Protein AF-S4P3Q9-F1 (afdb_monomer_lite)

Sequence (99 aa):
MTQRERLSEQLDKGTLECLVCCERVKQIDPVWYCNNCHHVLHLRCIRKWAMSSMVESKWRCPACQNTNQDIPAEYRCMCGAVRNPEYQRGSNGAHTCGR

Foldseek 3Di:
DDPVVVQLVCALVQNQAAPQPRDGHHLQAQWDADPVPRRIHGLVRQLVQCVVQDDPQWHADPPPGDIDRDRRDFRAASVNPGTSADDDRPPDGRSHNND

Organism: NCBI:txid116150

Structure (mmCIF, N/CA/C/O backbone):
data_AF-S4P3Q9-F1
#
_entry.id   AF-S4P3Q9-F1
#
loop_
_atom_site.group_PDB
_atom_site.id
_atom_site.type_symbol
_atom_site.label_atom_id
_atom_site.label_alt_id
_atom_site.label_comp_id
_atom_site.label_asym_id
_atom_site.label_entity_id
_atom_site.label_seq_id
_atom_site.pdbx_PDB_ins_code
_atom_site.Cartn_x
_atom_site.Cartn_y
_atom_site.Cartn_z
_atom_site.occupancy
_atom_site.B_iso_or_equiv
_atom_site.auth_seq_id
_atom_site.auth_comp_id
_atom_site.auth_asym_id
_atom_site.auth_atom_id
_atom_site.pdbx_PDB_model_num
ATOM 1 N N . MET A 1 1 ? 6.127 -10.407 20.809 1.00 60.47 1 MET A N 1
ATOM 2 C CA . MET A 1 1 ? 5.378 -9.692 19.759 1.00 60.47 1 MET A CA 1
ATOM 3 C C . MET A 1 1 ? 5.986 -10.043 18.412 1.00 60.47 1 MET A C 1
ATOM 5 O O . MET A 1 1 ? 7.171 -9.809 18.202 1.00 60.47 1 MET A O 1
ATOM 9 N N . THR A 1 2 ? 5.211 -10.677 17.544 1.00 84.19 2 THR A N 1
ATOM 10 C CA . THR A 1 2 ? 5.604 -11.063 16.186 1.00 84.19 2 THR A CA 1
ATOM 11 C C . THR A 1 2 ? 5.535 -9.864 15.235 1.00 84.19 2 THR A C 1
ATOM 13 O O . THR A 1 2 ? 4.862 -8.869 15.506 1.00 84.19 2 THR A O 1
ATOM 16 N N . GLN A 1 3 ? 6.204 -9.954 14.082 1.00 78.06 3 GLN A N 1
ATOM 17 C CA . GLN A 1 3 ? 6.136 -8.918 13.043 1.00 78.06 3 GLN A CA 1
ATOM 18 C C . GLN A 1 3 ? 4.693 -8.642 12.585 1.00 78.06 3 GLN A C 1
ATOM 20 O O . GLN A 1 3 ? 4.342 -7.492 12.323 1.00 78.06 3 GLN A O 1
ATOM 25 N N . ARG A 1 4 ? 3.860 -9.689 12.526 1.00 80.19 4 ARG A N 1
ATOM 26 C CA . ARG A 1 4 ? 2.445 -9.599 12.153 1.00 80.19 4 ARG A CA 1
ATOM 27 C C . ARG A 1 4 ? 1.644 -8.787 13.169 1.00 80.19 4 ARG A C 1
ATOM 29 O O . ARG A 1 4 ? 0.944 -7.866 12.775 1.00 80.19 4 ARG A O 1
ATOM 36 N N . GLU A 1 5 ? 1.798 -9.085 14.458 1.00 85.81 5 GLU A N 1
ATOM 37 C CA . GLU A 1 5 ? 1.102 -8.367 15.539 1.00 85.81 5 GLU A CA 1
ATOM 38 C C . GLU A 1 5 ? 1.455 -6.879 15.551 1.00 85.81 5 GLU A C 1
ATOM 40 O 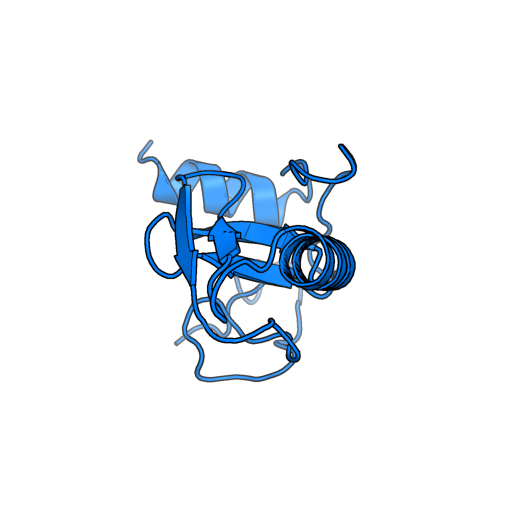O . GLU A 1 5 ? 0.569 -6.038 15.677 1.00 85.81 5 GLU A O 1
ATOM 45 N N . ARG A 1 6 ? 2.737 -6.544 15.345 1.00 90.19 6 ARG A N 1
ATOM 46 C CA . ARG A 1 6 ? 3.181 -5.147 15.271 1.00 90.19 6 ARG A CA 1
ATOM 47 C C . ARG A 1 6 ? 2.525 -4.402 14.109 1.00 90.19 6 ARG A C 1
ATOM 49 O O . ARG A 1 6 ? 2.060 -3.283 14.295 1.00 90.19 6 ARG A O 1
ATOM 56 N N . LEU A 1 7 ? 2.485 -5.014 12.923 1.00 88.62 7 LEU A N 1
ATOM 57 C CA . LEU A 1 7 ? 1.862 -4.399 11.751 1.00 88.62 7 LEU A CA 1
ATOM 58 C C . LEU A 1 7 ? 0.358 -4.187 11.968 1.00 88.62 7 LEU A C 1
ATOM 60 O O . LEU A 1 7 ? -0.142 -3.101 11.689 1.00 88.62 7 LEU A O 1
ATOM 64 N N . SER A 1 8 ? -0.342 -5.193 12.498 1.00 89.62 8 SER A N 1
ATOM 65 C CA . SER A 1 8 ? -1.766 -5.086 12.828 1.00 89.62 8 SER A CA 1
ATOM 66 C C . SER A 1 8 ? -2.029 -3.947 13.810 1.00 89.62 8 SER A C 1
ATOM 68 O O . SER A 1 8 ? -2.889 -3.111 13.550 1.00 89.62 8 SER A O 1
ATOM 70 N N . GLU A 1 9 ? -1.232 -3.838 14.876 1.00 93.31 9 GLU A N 1
ATOM 71 C CA . GLU A 1 9 ? -1.387 -2.761 15.854 1.00 93.31 9 GLU A CA 1
ATOM 72 C C . GLU A 1 9 ? -1.163 -1.372 15.231 1.00 93.31 9 GLU A C 1
ATOM 74 O O . GLU A 1 9 ? -1.919 -0.435 15.497 1.00 93.31 9 GLU A O 1
ATOM 79 N N . GLN A 1 10 ? -0.147 -1.226 14.375 1.00 95.25 10 GLN A N 1
ATOM 80 C CA . GLN A 1 10 ? 0.126 0.036 13.683 1.00 95.25 10 GLN A CA 1
ATOM 81 C C . GLN A 1 10 ? -1.009 0.434 12.737 1.00 95.25 10 GLN A C 1
ATOM 83 O O . GLN A 1 10 ? -1.354 1.612 12.656 1.00 95.25 10 GLN A O 1
ATOM 88 N N . LEU A 1 11 ? -1.605 -0.529 12.033 1.00 94.62 11 LEU A N 1
ATOM 89 C CA . LEU A 1 11 ? -2.749 -0.281 11.159 1.00 94.62 11 LEU A CA 1
ATOM 90 C C . LEU A 1 11 ? -3.991 0.095 11.973 1.00 94.62 11 LEU A C 1
ATOM 92 O O . LEU A 1 11 ? -4.604 1.119 11.686 1.00 94.62 11 LEU A O 1
ATOM 96 N N . ASP A 1 12 ? -4.305 -0.636 13.044 1.00 93.56 12 ASP A N 1
ATOM 97 C CA . ASP A 1 12 ? -5.453 -0.340 13.914 1.00 93.56 12 ASP A CA 1
ATOM 98 C C . ASP A 1 12 ? -5.331 1.016 14.612 1.00 93.56 12 ASP A C 1
ATOM 100 O O . ASP A 1 12 ? -6.328 1.726 14.783 1.00 93.56 12 ASP A O 1
ATOM 104 N N . LYS A 1 13 ? -4.110 1.430 14.967 1.00 94.75 13 LYS A N 1
ATOM 105 C CA . LYS A 1 13 ? -3.832 2.768 15.512 1.00 94.75 13 LYS A CA 1
ATOM 106 C C . LYS A 1 13 ? -3.718 3.845 14.426 1.00 94.75 13 LYS A C 1
ATOM 108 O O . LYS A 1 13 ? -3.751 5.029 14.755 1.00 94.75 13 LYS A O 1
ATOM 113 N N . GLY A 1 14 ? -3.622 3.476 13.147 1.00 95.19 14 GLY A N 1
ATOM 114 C CA . GLY A 1 14 ? -3.394 4.408 12.037 1.00 95.19 14 GLY A CA 1
ATOM 115 C C . GLY A 1 14 ? -2.033 5.110 12.119 1.00 95.19 14 GLY A C 1
ATOM 116 O O . GLY A 1 14 ? -1.920 6.297 11.812 1.00 95.19 14 GLY A O 1
ATOM 117 N N . THR A 1 15 ? -1.017 4.409 12.624 1.00 96.81 15 THR A N 1
ATOM 118 C CA . THR A 1 15 ? 0.348 4.916 12.837 1.00 96.81 15 THR A CA 1
ATOM 119 C C . THR A 1 15 ? 1.367 4.328 11.869 1.00 96.81 15 THR A C 1
ATOM 121 O O . THR A 1 15 ? 2.517 4.763 11.884 1.00 96.81 15 THR A O 1
ATOM 124 N N . LEU A 1 16 ? 0.974 3.370 11.020 1.00 96.56 16 LEU A N 1
ATOM 125 C CA . LEU A 1 16 ? 1.828 2.913 9.927 1.00 96.56 16 LEU A CA 1
ATOM 126 C C . LEU A 1 16 ? 2.088 4.074 8.961 1.00 96.56 16 LEU A C 1
ATOM 128 O O . LEU A 1 16 ? 1.154 4.753 8.542 1.00 96.56 16 LEU A O 1
ATOM 132 N N . GLU A 1 17 ? 3.343 4.279 8.581 1.00 97.62 17 GLU A N 1
ATOM 133 C CA . GLU A 1 17 ? 3.735 5.309 7.623 1.00 97.62 17 GLU A CA 1
ATOM 134 C C . GLU A 1 17 ? 3.886 4.717 6.217 1.00 97.62 17 GLU A C 1
ATOM 136 O O . GLU A 1 17 ? 4.499 3.665 6.026 1.00 97.62 17 GLU A O 1
ATOM 141 N N . CYS A 1 18 ? 3.323 5.386 5.212 1.00 98.19 18 CYS A N 1
ATOM 142 C CA . CYS A 1 18 ? 3.484 4.983 3.824 1.00 98.19 18 CYS A CA 1
ATOM 143 C C . CYS A 1 18 ? 4.877 5.372 3.313 1.00 98.19 18 CYS A C 1
ATOM 145 O O . CYS A 1 18 ? 5.162 6.554 3.155 1.00 98.19 18 CYS A O 1
ATOM 147 N N . LEU A 1 19 ? 5.692 4.390 2.916 1.00 97.25 19 LEU A N 1
ATOM 148 C CA . LEU A 1 19 ? 7.069 4.604 2.429 1.00 97.25 19 LEU A CA 1
ATOM 149 C C . LEU A 1 19 ? 7.206 5.480 1.169 1.00 97.25 19 LEU A C 1
ATOM 151 O O . LEU A 1 19 ? 8.317 5.822 0.783 1.00 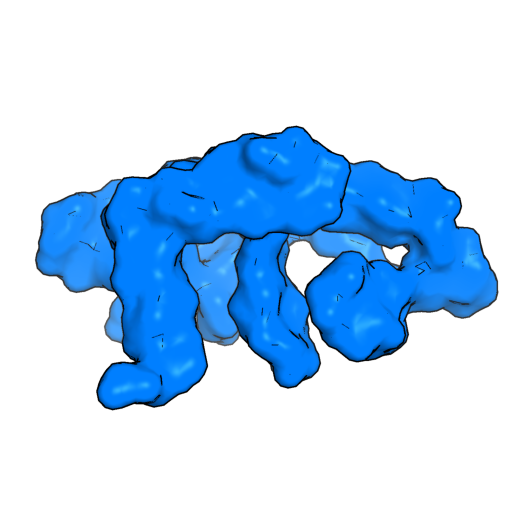97.25 19 LEU A O 1
ATOM 155 N N . VAL A 1 20 ? 6.104 5.792 0.481 1.00 97.75 20 VAL A N 1
ATOM 156 C CA . VAL A 1 20 ? 6.131 6.593 -0.755 1.00 97.75 20 VAL A CA 1
ATOM 157 C C . VAL A 1 20 ? 5.871 8.071 -0.481 1.00 97.75 20 VAL A C 1
ATOM 159 O O . VAL A 1 20 ? 6.471 8.918 -1.131 1.00 97.75 20 VAL A O 1
ATOM 162 N N . CYS A 1 21 ? 4.958 8.396 0.436 1.00 98.19 21 CYS A N 1
ATOM 163 C CA . CYS A 1 21 ? 4.601 9.786 0.736 1.00 98.19 21 CYS A CA 1
ATOM 164 C C . CYS A 1 21 ? 4.945 10.220 2.162 1.00 98.19 21 CYS A C 1
ATOM 166 O O . CYS A 1 21 ? 4.695 11.370 2.492 1.00 98.19 21 CYS A O 1
ATOM 168 N N . CYS A 1 22 ? 5.469 9.316 2.991 1.00 97.31 22 CYS A N 1
ATOM 169 C CA . CYS A 1 22 ? 5.798 9.532 4.402 1.00 97.31 22 CYS A CA 1
ATOM 170 C C . CYS A 1 22 ? 4.610 10.010 5.261 1.00 97.31 22 CYS A C 1
ATOM 172 O O . CYS A 1 22 ? 4.790 10.607 6.314 1.00 97.31 22 CYS A O 1
ATOM 174 N N . GLU A 1 23 ? 3.378 9.726 4.822 1.00 98.38 23 GLU A N 1
ATOM 175 C CA . GLU A 1 23 ? 2.153 10.058 5.556 1.00 98.38 23 GLU A CA 1
ATOM 176 C C . GLU A 1 23 ? 1.571 8.818 6.230 1.00 98.38 23 GLU A C 1
ATOM 178 O O . GLU A 1 23 ? 1.726 7.691 5.745 1.00 98.38 23 GLU A O 1
ATOM 183 N N . ARG A 1 24 ? 0.825 9.030 7.318 1.00 98.12 24 ARG A N 1
ATOM 184 C CA . ARG A 1 24 ? 0.144 7.946 8.035 1.00 98.12 24 ARG A CA 1
ATOM 185 C C . ARG A 1 24 ? -0.940 7.295 7.176 1.00 98.12 24 ARG A C 1
ATOM 187 O O . ARG A 1 24 ? -1.771 7.977 6.575 1.00 98.12 24 ARG A O 1
ATOM 194 N N . VAL A 1 25 ? -0.955 5.968 7.178 1.00 97.81 25 VAL A N 1
ATOM 195 C CA . VAL A 1 25 ? -2.012 5.134 6.607 1.00 97.81 25 VAL A CA 1
ATOM 196 C C . VAL A 1 25 ? -3.124 4.993 7.640 1.00 97.81 25 VAL A C 1
ATOM 198 O O . VAL A 1 25 ? -2.934 4.389 8.695 1.00 97.81 25 VAL A O 1
ATOM 201 N N . LYS A 1 26 ? -4.285 5.582 7.353 1.00 96.81 26 LYS A N 1
ATOM 202 C CA . LYS A 1 26 ? -5.474 5.498 8.204 1.00 96.81 26 LYS A CA 1
ATOM 203 C C . LYS A 1 26 ? -6.258 4.232 7.887 1.00 96.81 26 LYS A C 1
ATOM 205 O O . LYS A 1 26 ? -6.242 3.734 6.769 1.00 96.81 26 LYS A O 1
ATOM 210 N N . GLN A 1 27 ? -7.057 3.796 8.849 1.00 95.44 27 GLN A N 1
ATOM 211 C CA . GLN A 1 27 ? -7.861 2.574 8.785 1.00 95.44 27 GLN A CA 1
ATOM 212 C C . GLN A 1 27 ? -8.881 2.570 7.635 1.00 95.44 27 GLN A C 1
ATOM 214 O O . GLN A 1 27 ? -9.246 1.517 7.120 1.00 95.44 27 GLN A O 1
ATOM 219 N N . ILE A 1 28 ? -9.342 3.760 7.240 1.00 94.00 28 ILE A N 1
ATOM 220 C CA . ILE A 1 28 ? -10.304 3.961 6.149 1.00 94.00 28 ILE A CA 1
ATOM 221 C C . ILE A 1 28 ? -9.635 4.222 4.797 1.00 94.00 28 ILE A C 1
ATOM 223 O O . ILE A 1 28 ? -10.323 4.287 3.779 1.00 94.00 28 ILE A O 1
ATOM 227 N N . ASP A 1 29 ? -8.317 4.430 4.773 1.00 97.06 29 ASP A N 1
ATOM 228 C CA . ASP A 1 29 ? -7.636 4.761 3.532 1.00 97.06 29 ASP A CA 1
ATOM 229 C C . ASP A 1 29 ? -7.672 3.550 2.587 1.00 97.06 29 ASP A C 1
ATOM 231 O O . ASP A 1 29 ? -7.462 2.411 3.017 1.00 97.06 29 ASP A O 1
ATOM 235 N N . PRO A 1 30 ? -7.874 3.765 1.277 1.00 97.38 30 PRO A N 1
ATOM 236 C CA . PRO A 1 30 ? -7.645 2.723 0.294 1.00 97.38 30 PRO A CA 1
ATOM 237 C C . PRO A 1 30 ? -6.164 2.355 0.268 1.00 97.38 30 PRO A C 1
ATOM 239 O O . PRO A 1 30 ? -5.302 3.206 0.013 1.00 97.38 30 PRO A O 1
ATOM 242 N N . VAL A 1 31 ? -5.867 1.078 0.485 1.00 97.69 31 VAL A N 1
ATOM 243 C CA . VAL A 1 31 ? -4.495 0.574 0.555 1.00 97.69 31 VAL A CA 1
ATOM 244 C C . VAL A 1 31 ? -4.237 -0.549 -0.436 1.00 97.69 31 VAL A C 1
ATOM 246 O O . VAL A 1 31 ? -5.143 -1.153 -1.006 1.00 97.69 31 VAL A O 1
ATOM 249 N N . TRP A 1 32 ? -2.959 -0.826 -0.621 1.00 97.38 32 TRP A N 1
ATOM 250 C CA . TRP A 1 32 ? -2.442 -2.038 -1.223 1.00 97.38 32 TRP A CA 1
ATOM 251 C C . TRP A 1 32 ? -1.459 -2.676 -0.248 1.00 97.38 32 TRP A C 1
ATOM 253 O O . TRP A 1 32 ? -0.725 -1.968 0.446 1.00 97.38 32 TRP A O 1
ATOM 263 N N . TYR A 1 33 ? -1.417 -4.002 -0.222 1.00 94.75 33 TYR A N 1
ATOM 264 C CA . TYR A 1 33 ? -0.429 -4.762 0.529 1.00 94.75 33 TYR A CA 1
ATOM 265 C C . TYR A 1 33 ? 0.404 -5.606 -0.430 1.00 94.75 33 TYR A C 1
ATOM 267 O O . TYR A 1 33 ? -0.094 -6.125 -1.429 1.00 94.75 33 TYR A O 1
ATOM 275 N N . CYS A 1 34 ? 1.687 -5.762 -0.124 1.00 94.69 34 CYS A N 1
ATOM 276 C CA . CYS A 1 34 ? 2.540 -6.646 -0.904 1.00 94.69 34 CYS A CA 1
ATOM 277 C C . CYS A 1 34 ? 2.253 -8.114 -0.565 1.00 94.69 34 CYS A C 1
ATOM 279 O O . CYS A 1 34 ? 2.342 -8.495 0.597 1.00 94.69 34 CYS A O 1
ATOM 281 N N . ASN A 1 35 ? 2.017 -8.963 -1.567 1.00 92.38 35 ASN A N 1
ATOM 282 C CA . ASN A 1 35 ? 1.834 -10.407 -1.350 1.00 92.38 35 ASN A CA 1
ATOM 283 C C . ASN A 1 35 ? 3.096 -11.117 -0.827 1.00 92.38 35 ASN A C 1
ATOM 285 O O . ASN A 1 35 ? 2.987 -12.198 -0.265 1.00 92.38 35 ASN A O 1
ATOM 289 N N . ASN A 1 36 ? 4.281 -10.523 -1.008 1.00 93.94 36 ASN A N 1
ATOM 290 C CA . ASN A 1 36 ? 5.549 -11.112 -0.572 1.00 93.94 36 ASN A CA 1
ATOM 291 C C . ASN A 1 36 ? 5.943 -10.702 0.857 1.00 93.94 36 ASN A C 1
ATOM 293 O O . ASN A 1 36 ? 6.364 -11.536 1.646 1.00 93.94 36 ASN A O 1
ATOM 297 N N . CYS A 1 37 ? 5.835 -9.411 1.201 1.00 92.94 37 CYS A N 1
ATOM 298 C CA . CYS A 1 37 ? 6.282 -8.901 2.509 1.00 92.94 37 CYS A CA 1
ATOM 299 C C . CYS A 1 37 ? 5.164 -8.349 3.401 1.00 92.94 37 CYS A C 1
ATOM 301 O O . CYS A 1 37 ? 5.448 -7.869 4.497 1.00 92.94 37 CYS A O 1
ATOM 303 N N . HIS A 1 38 ? 3.916 -8.360 2.929 1.00 91.44 38 HIS A N 1
ATOM 304 C CA . HIS A 1 38 ? 2.723 -7.846 3.614 1.00 91.44 38 HIS A CA 1
ATOM 305 C C . HIS A 1 38 ? 2.761 -6.364 4.014 1.00 91.44 38 HIS A C 1
ATOM 307 O O . HIS A 1 38 ? 1.842 -5.889 4.675 1.00 91.44 38 HIS A O 1
ATOM 313 N N . HIS A 1 39 ? 3.778 -5.606 3.594 1.00 93.88 39 HIS A N 1
ATOM 314 C CA . HIS A 1 39 ? 3.846 -4.175 3.866 1.00 93.88 39 HIS A CA 1
ATOM 315 C C . HIS A 1 39 ? 2.689 -3.444 3.177 1.00 93.88 39 HIS A C 1
ATOM 317 O O . HIS A 1 39 ? 2.389 -3.727 2.013 1.00 93.88 39 HIS A O 1
ATOM 323 N N . VAL A 1 40 ? 2.063 -2.512 3.895 1.00 96.19 40 VAL A N 1
ATOM 324 C CA . VAL A 1 40 ? 0.866 -1.790 3.453 1.00 96.19 40 VAL A CA 1
ATOM 325 C C . VAL A 1 40 ? 1.242 -0.371 3.041 1.00 96.19 40 VAL A C 1
ATOM 327 O O . VAL A 1 40 ? 1.963 0.323 3.751 1.00 96.19 40 VAL A O 1
ATOM 330 N N . LEU A 1 41 ? 0.758 0.061 1.880 1.00 97.56 41 LEU A N 1
ATOM 331 C CA . LEU A 1 41 ? 0.937 1.414 1.357 1.00 97.56 41 LEU A CA 1
ATOM 332 C C . LEU A 1 41 ? -0.405 1.960 0.870 1.00 97.56 41 LEU A C 1
ATOM 334 O O . LEU A 1 41 ? -1.288 1.196 0.482 1.00 97.56 41 LEU A O 1
ATOM 338 N N . HIS A 1 42 ? -0.553 3.286 0.811 1.00 98.56 42 HIS A N 1
ATOM 339 C CA . HIS A 1 42 ? -1.713 3.891 0.156 1.00 98.56 42 HIS A CA 1
ATOM 340 C C . HIS A 1 42 ? -1.82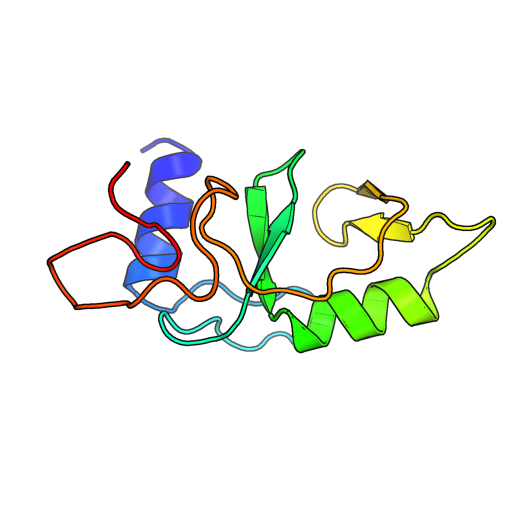8 3.419 -1.296 1.00 98.56 42 HIS A C 1
ATOM 342 O O . HIS A 1 42 ? -0.857 3.476 -2.059 1.00 98.56 42 HIS A O 1
ATOM 348 N N . LEU A 1 43 ? -3.040 3.054 -1.715 1.00 98.38 43 LEU A N 1
ATOM 349 C CA . LEU A 1 43 ? -3.307 2.569 -3.069 1.00 98.38 43 LEU A CA 1
ATOM 350 C C . LEU A 1 43 ? -2.908 3.610 -4.127 1.00 98.38 43 LEU A C 1
ATOM 352 O O . LEU A 1 43 ? -2.267 3.288 -5.125 1.00 98.38 43 LEU A O 1
ATOM 356 N N . ARG A 1 44 ? -3.221 4.890 -3.881 1.00 98.19 44 ARG A N 1
ATOM 357 C CA . ARG A 1 44 ? -2.839 5.997 -4.777 1.00 98.19 44 ARG A CA 1
ATOM 358 C C . 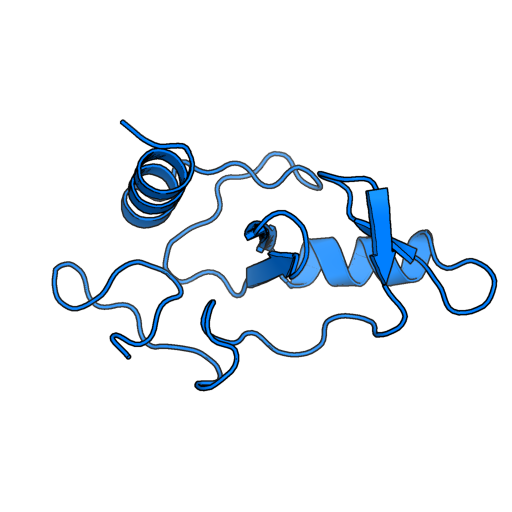ARG A 1 44 ? -1.322 6.120 -4.945 1.00 98.19 44 ARG A C 1
ATOM 360 O O . ARG A 1 44 ? -0.854 6.468 -6.026 1.00 98.19 44 ARG A O 1
ATOM 367 N N . CYS A 1 45 ? -0.569 5.855 -3.879 1.00 98.44 45 CYS A N 1
ATOM 368 C CA . CYS A 1 45 ? 0.875 6.025 -3.852 1.00 98.44 45 CYS A CA 1
ATOM 369 C C . CYS A 1 45 ? 1.550 4.875 -4.592 1.00 98.44 45 CYS A C 1
ATOM 371 O O . CYS A 1 45 ? 2.360 5.119 -5.484 1.00 98.44 45 CYS A O 1
ATOM 373 N N . ILE A 1 46 ? 1.151 3.633 -4.300 1.00 98.00 46 ILE A N 1
ATOM 374 C CA . ILE A 1 46 ? 1.718 2.476 -4.992 1.00 98.00 46 ILE A CA 1
ATOM 375 C C . ILE A 1 46 ? 1.360 2.465 -6.479 1.00 98.00 46 ILE A C 1
ATOM 377 O O . ILE A 1 46 ? 2.186 2.081 -7.295 1.00 98.00 46 ILE A O 1
ATOM 381 N N . ARG A 1 47 ? 0.162 2.935 -6.857 1.00 97.88 47 ARG A N 1
ATOM 382 C CA . ARG A 1 47 ? -0.247 3.021 -8.263 1.00 97.88 47 ARG A CA 1
ATOM 383 C C . ARG A 1 47 ? 0.645 3.987 -9.043 1.00 97.88 47 ARG A C 1
ATOM 385 O O . ARG A 1 47 ? 1.125 3.630 -10.113 1.00 97.88 47 ARG A O 1
ATOM 392 N N . LYS A 1 48 ? 0.901 5.182 -8.493 1.00 97.81 48 LYS A N 1
ATOM 393 C CA . LYS A 1 48 ? 1.835 6.154 -9.089 1.00 97.81 48 LYS A CA 1
ATOM 394 C C . LYS A 1 48 ? 3.253 5.588 -9.169 1.00 97.81 48 LYS A C 1
ATOM 396 O O . LYS A 1 48 ? 3.867 5.672 -10.224 1.00 97.81 48 LYS A O 1
ATOM 401 N N . TRP A 1 49 ? 3.727 4.970 -8.086 1.00 97.94 49 TRP A N 1
ATOM 402 C CA . TRP A 1 49 ? 5.045 4.336 -8.028 1.00 97.94 49 TRP A CA 1
ATOM 403 C C . TRP A 1 49 ? 5.213 3.241 -9.086 1.00 97.94 49 TRP A C 1
ATOM 405 O O . TRP A 1 49 ? 6.208 3.218 -9.806 1.00 97.94 49 TRP A O 1
ATOM 415 N N . ALA A 1 50 ? 4.238 2.338 -9.199 1.00 97.69 50 ALA A N 1
ATOM 416 C CA . ALA A 1 50 ? 4.251 1.256 -10.174 1.00 97.69 50 ALA A CA 1
ATOM 417 C C . ALA A 1 50 ? 4.312 1.804 -11.605 1.00 97.69 50 ALA A C 1
ATOM 419 O O . ALA A 1 50 ? 5.146 1.360 -12.382 1.00 97.69 50 ALA A O 1
ATOM 420 N N . MET A 1 51 ? 3.498 2.817 -11.926 1.00 96.69 51 MET A N 1
ATOM 421 C CA . MET A 1 51 ? 3.509 3.474 -13.239 1.00 96.69 51 MET A CA 1
ATOM 422 C C . MET A 1 51 ? 4.852 4.144 -13.559 1.00 96.69 51 MET A C 1
ATOM 424 O O . MET A 1 51 ? 5.310 4.062 -14.693 1.00 96.69 51 MET A O 1
ATOM 428 N N . SER A 1 52 ? 5.493 4.796 -12.583 1.00 96.75 52 SER A N 1
ATOM 429 C CA . SER A 1 52 ? 6.752 5.521 -12.808 1.00 96.75 52 SER A CA 1
ATOM 430 C C . SER A 1 52 ? 8.000 4.637 -12.798 1.00 96.75 52 SER A C 1
ATOM 432 O O . SER A 1 52 ? 9.033 5.045 -13.314 1.00 96.75 52 SER A O 1
ATOM 434 N N . SER A 1 53 ? 7.938 3.459 -12.171 1.00 96.31 53 SER A N 1
ATOM 435 C CA . SER A 1 53 ? 9.081 2.542 -12.014 1.00 96.31 53 SER A CA 1
ATOM 436 C C . SER A 1 53 ? 8.998 1.296 -12.898 1.00 96.31 53 SER A C 1
ATOM 438 O O . SER A 1 53 ? 9.820 0.389 -12.755 1.00 96.31 53 SER A O 1
ATOM 440 N N . MET A 1 54 ? 8.005 1.232 -13.789 1.00 96.38 54 MET A N 1
ATOM 441 C CA . MET A 1 54 ? 7.788 0.082 -14.656 1.00 96.38 54 MET A CA 1
ATOM 442 C C . MET A 1 54 ? 8.891 -0.034 -15.714 1.00 96.38 54 MET A C 1
ATOM 444 O O . MET A 1 54 ? 9.122 0.884 -16.495 1.00 96.38 54 MET A O 1
ATOM 448 N N . VAL A 1 55 ? 9.534 -1.197 -15.758 1.00 95.88 55 VAL A N 1
ATOM 449 C CA . VAL A 1 55 ? 10.538 -1.588 -16.751 1.00 95.88 55 VAL A CA 1
ATOM 450 C C . VAL A 1 55 ? 10.185 -2.997 -17.214 1.00 95.88 55 VAL A C 1
ATOM 452 O O . VAL A 1 55 ? 9.972 -3.872 -16.380 1.00 95.88 55 VAL A O 1
ATOM 455 N N . GLU A 1 56 ? 10.067 -3.215 -18.527 1.00 95.06 56 GLU A N 1
ATOM 456 C CA . GLU A 1 56 ? 9.669 -4.515 -19.104 1.00 95.06 56 GLU A CA 1
ATOM 457 C C . GLU A 1 56 ? 8.388 -5.099 -18.465 1.00 95.06 56 GLU A C 1
ATOM 459 O O . GLU A 1 56 ? 8.337 -6.262 -18.059 1.00 95.06 56 GLU A O 1
ATOM 464 N N . SER A 1 57 ? 7.353 -4.261 -18.317 1.00 94.44 57 SER A N 1
ATOM 465 C CA . SER A 1 57 ? 6.066 -4.613 -17.684 1.00 94.44 57 SER A CA 1
ATOM 466 C C . SER A 1 57 ? 6.173 -5.123 -16.240 1.00 94.44 57 SER A C 1
ATOM 468 O O . SER A 1 57 ? 5.283 -5.809 -15.740 1.00 94.44 57 SER A O 1
ATOM 470 N N . LYS A 1 58 ? 7.264 -4.787 -15.548 1.00 97.00 58 LYS A N 1
ATOM 471 C CA . LYS A 1 58 ? 7.535 -5.166 -14.162 1.00 97.00 58 LYS A CA 1
ATOM 472 C C . LYS A 1 58 ? 7.895 -3.940 -13.336 1.00 97.00 58 LYS A C 1
ATOM 474 O O . LYS A 1 58 ? 8.560 -3.031 -13.813 1.00 97.00 58 LYS A O 1
ATOM 479 N N . TRP A 1 59 ? 7.508 -3.932 -12.070 1.00 97.88 59 TRP A N 1
ATOM 480 C CA . TRP A 1 59 ? 7.876 -2.899 -11.102 1.00 97.88 59 TRP A CA 1
ATOM 481 C C . TRP A 1 59 ? 8.224 -3.541 -9.754 1.00 97.88 59 TRP A C 1
ATOM 483 O O . TRP A 1 59 ? 7.852 -4.684 -9.476 1.00 97.88 59 TRP A O 1
ATOM 493 N N . ARG A 1 60 ? 8.982 -2.836 -8.908 1.00 98.00 60 ARG A N 1
ATOM 494 C CA . ARG A 1 60 ? 9.466 -3.376 -7.625 1.00 98.00 60 ARG A CA 1
ATOM 495 C C . ARG A 1 60 ? 8.737 -2.764 -6.437 1.00 98.00 60 ARG A C 1
ATOM 497 O O . ARG A 1 60 ? 8.538 -1.551 -6.374 1.00 98.00 60 ARG A O 1
ATOM 504 N N . CYS A 1 61 ? 8.372 -3.613 -5.476 1.00 97.62 61 CYS A N 1
ATOM 505 C CA . CYS A 1 61 ? 7.792 -3.180 -4.208 1.00 97.62 61 CYS A CA 1
ATOM 506 C C . CYS A 1 61 ? 8.764 -2.238 -3.467 1.00 97.62 61 CYS A C 1
ATOM 508 O O . CYS A 1 61 ? 9.905 -2.641 -3.238 1.00 97.62 61 CYS A O 1
ATOM 510 N N . PRO A 1 62 ? 8.329 -1.046 -3.011 1.00 97.12 62 PRO A N 1
ATOM 511 C CA . PRO A 1 62 ? 9.191 -0.126 -2.265 1.00 97.12 62 PRO A CA 1
ATOM 512 C C . PRO A 1 62 ? 9.796 -0.742 -0.996 1.00 97.12 62 PRO A C 1
ATOM 514 O O . PRO A 1 62 ? 10.924 -0.428 -0.641 1.00 97.12 62 PRO A O 1
ATOM 517 N N . ALA A 1 63 ? 9.063 -1.646 -0.336 1.00 95.88 63 ALA A N 1
ATOM 518 C CA . ALA A 1 63 ? 9.461 -2.211 0.951 1.00 95.88 63 ALA A CA 1
ATOM 519 C C . ALA A 1 63 ? 10.426 -3.404 0.845 1.00 95.88 63 ALA A C 1
ATOM 521 O O . ALA A 1 63 ? 11.332 -3.527 1.660 1.00 95.88 63 ALA A O 1
ATOM 522 N N . CYS A 1 64 ? 10.219 -4.313 -0.115 1.00 96.62 64 CYS A N 1
ATOM 523 C CA . CYS A 1 64 ? 10.987 -5.567 -0.200 1.00 96.62 64 CYS A CA 1
ATOM 524 C C . CYS A 1 64 ? 11.642 -5.826 -1.557 1.00 96.62 64 CYS A C 1
ATOM 526 O O . CYS A 1 64 ? 12.230 -6.883 -1.751 1.00 96.62 64 CYS A O 1
ATOM 528 N N . GLN A 1 65 ? 11.497 -4.909 -2.516 1.00 97.19 65 GLN A N 1
ATOM 529 C CA . GLN A 1 65 ? 12.002 -5.038 -3.886 1.00 97.19 65 GLN A CA 1
ATOM 530 C C . GLN A 1 65 ? 11.454 -6.232 -4.693 1.00 97.19 65 GLN A C 1
ATOM 532 O O . GLN A 1 65 ? 11.853 -6.404 -5.844 1.00 97.19 65 GLN A O 1
ATOM 537 N N . ASN A 1 66 ? 10.488 -7.001 -4.166 1.00 97.69 66 ASN A N 1
ATOM 538 C CA . ASN A 1 66 ? 9.821 -8.063 -4.921 1.00 97.69 66 ASN A CA 1
ATOM 539 C C . ASN A 1 66 ? 9.204 -7.516 -6.214 1.00 97.69 66 ASN A C 1
ATOM 541 O O . ASN A 1 66 ? 8.588 -6.442 -6.214 1.00 97.69 66 ASN A O 1
ATOM 545 N N . THR A 1 67 ? 9.347 -8.274 -7.297 1.00 97.69 67 THR A N 1
ATOM 546 C CA . THR A 1 67 ? 8.818 -7.918 -8.611 1.00 97.69 67 THR A CA 1
ATOM 547 C C . THR A 1 67 ? 7.316 -8.168 -8.691 1.00 97.69 67 THR A C 1
ATOM 549 O O . THR A 1 67 ? 6.823 -9.222 -8.303 1.00 97.69 67 THR A O 1
ATOM 552 N N . ASN A 1 68 ? 6.592 -7.195 -9.231 1.00 97.12 68 ASN A N 1
ATOM 553 C CA . ASN A 1 68 ? 5.164 -7.252 -9.515 1.00 97.12 68 ASN A CA 1
ATOM 554 C C . ASN A 1 68 ? 4.954 -6.878 -10.987 1.00 97.12 68 ASN A C 1
ATOM 556 O O . ASN A 1 68 ? 5.745 -6.117 -11.543 1.00 97.12 68 ASN A O 1
ATOM 560 N N . GLN A 1 69 ? 3.912 -7.419 -11.613 1.00 95.38 69 GLN A N 1
ATOM 561 C CA . GLN A 1 69 ? 3.588 -7.154 -13.022 1.00 95.38 69 GLN A CA 1
ATOM 562 C C . GLN A 1 69 ? 2.354 -6.254 -13.130 1.00 95.38 69 GLN A C 1
ATOM 564 O O . GLN A 1 69 ? 2.369 -5.250 -13.838 1.00 95.38 69 GLN A O 1
ATOM 569 N N . ASP A 1 70 ? 1.325 -6.537 -12.334 1.00 94.19 70 ASP A N 1
ATOM 570 C CA . ASP A 1 70 ? 0.084 -5.771 -12.345 1.00 94.19 70 ASP A CA 1
ATOM 571 C C . ASP A 1 70 ? 0.197 -4.463 -11.564 1.00 94.19 70 ASP A C 1
ATOM 573 O O . ASP A 1 70 ? 0.743 -4.407 -10.456 1.00 94.19 70 ASP A O 1
ATOM 577 N N . ILE A 1 71 ? -0.359 -3.393 -12.131 1.00 95.44 71 ILE A N 1
ATOM 578 C CA . ILE A 1 71 ? -0.500 -2.113 -11.438 1.00 95.44 71 ILE A CA 1
ATOM 579 C C . ILE A 1 71 ? -1.709 -2.211 -10.497 1.00 95.44 71 ILE A C 1
ATOM 581 O O . ILE A 1 71 ? -2.823 -2.451 -10.971 1.00 95.44 71 ILE A O 1
ATOM 585 N N . PRO A 1 72 ? -1.546 -1.978 -9.181 1.00 94.62 72 PRO A N 1
ATOM 586 C CA . PRO A 1 72 ? -2.658 -2.043 -8.243 1.00 94.62 72 PRO A CA 1
ATOM 587 C C . PRO A 1 72 ? -3.766 -1.044 -8.596 1.00 94.62 72 PRO A C 1
ATOM 589 O O . PRO A 1 72 ? -3.540 0.170 -8.634 1.00 94.62 72 PRO A O 1
ATOM 592 N N . ALA A 1 73 ? -4.972 -1.559 -8.835 1.00 93.69 73 ALA A N 1
ATOM 593 C CA . ALA A 1 73 ? -6.137 -0.759 -9.215 1.00 93.69 73 ALA A CA 1
ATOM 594 C C . ALA A 1 73 ? -7.252 -0.769 -8.159 1.00 93.69 73 ALA A C 1
ATOM 596 O O . ALA A 1 73 ? -8.016 0.191 -8.065 1.00 93.69 73 ALA A O 1
ATOM 597 N N . GLU A 1 74 ? -7.338 -1.829 -7.355 1.00 95.00 74 GLU A N 1
ATOM 598 C CA . GLU A 1 74 ? -8.421 -2.036 -6.396 1.00 95.00 74 GLU A CA 1
ATOM 599 C C . GLU A 1 74 ? -7.895 -2.143 -4.966 1.00 95.00 74 GLU A C 1
ATOM 601 O O . GLU A 1 74 ? -6.875 -2.781 -4.707 1.00 95.00 74 GLU A O 1
ATOM 606 N N . TYR A 1 75 ? -8.643 -1.562 -4.027 1.00 95.88 75 TYR A N 1
ATOM 607 C CA . TYR A 1 75 ? -8.445 -1.786 -2.602 1.00 95.88 75 TYR A CA 1
ATOM 608 C C . TYR A 1 75 ? -9.215 -3.040 -2.184 1.00 95.88 75 TYR A C 1
ATOM 610 O O . TYR A 1 75 ? -10.439 -3.112 -2.315 1.00 95.88 75 TYR A O 1
ATOM 618 N N . ARG A 1 76 ? -8.488 -4.045 -1.698 1.00 95.19 76 ARG A N 1
ATOM 619 C CA . ARG A 1 76 ? -9.029 -5.314 -1.199 1.00 95.19 76 ARG A CA 1
ATOM 620 C C . ARG A 1 76 ? -8.489 -5.592 0.203 1.00 95.19 76 ARG A C 1
ATOM 622 O O . ARG A 1 76 ? -7.432 -5.0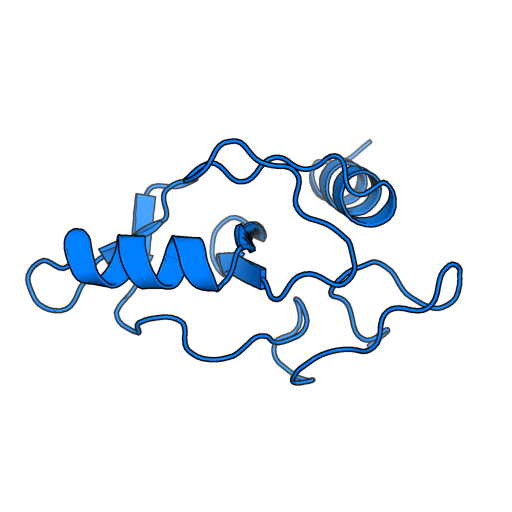74 0.560 1.00 95.19 76 ARG A O 1
ATOM 629 N N . CYS A 1 77 ? -9.210 -6.404 0.985 1.00 93.00 77 CYS A N 1
ATOM 630 C CA . CYS A 1 77 ? -8.721 -6.920 2.269 1.00 93.00 77 CYS A CA 1
ATOM 631 C C . CYS A 1 77 ? -7.335 -7.544 2.095 1.00 93.00 77 CYS A C 1
ATOM 633 O O . CYS A 1 77 ? -7.022 -8.049 1.017 1.00 93.00 77 CYS A O 1
ATOM 635 N N . MET A 1 78 ? -6.570 -7.658 3.181 1.00 89.62 78 MET A N 1
ATOM 636 C CA . MET A 1 78 ? -5.297 -8.401 3.191 1.00 89.62 78 MET A CA 1
ATOM 637 C C . MET A 1 78 ? -5.413 -9.869 2.727 1.00 89.62 78 MET A C 1
ATOM 639 O O . MET A 1 78 ? -4.417 -10.497 2.388 1.00 89.62 78 MET A O 1
ATOM 643 N N . CYS A 1 79 ? -6.630 -10.413 2.700 1.00 89.38 79 CYS A N 1
ATOM 644 C CA . CYS A 1 79 ? -6.963 -11.741 2.200 1.00 89.38 79 CYS A CA 1
ATOM 645 C C . CYS A 1 79 ? -7.292 -11.810 0.694 1.00 89.38 79 CYS A C 1
ATOM 647 O O . CYS A 1 79 ? -7.559 -12.887 0.173 1.00 89.38 79 CYS A O 1
ATOM 649 N N . GLY A 1 80 ? -7.391 -10.670 0.002 1.00 90.25 80 GLY A N 1
ATOM 650 C CA . GLY A 1 80 ? -7.848 -10.539 -1.389 1.00 90.25 80 GLY A CA 1
ATOM 651 C C . GLY A 1 80 ? -9.356 -10.743 -1.634 1.00 90.25 80 GLY A C 1
ATOM 652 O O . GLY A 1 80 ? -9.885 -10.273 -2.644 1.00 90.25 80 GLY A O 1
ATOM 653 N N . ALA A 1 81 ? -10.070 -11.395 -0.713 1.00 90.94 81 ALA A N 1
ATOM 654 C CA . ALA A 1 81 ? -11.440 -11.865 -0.918 1.00 90.94 81 ALA A CA 1
ATOM 655 C C . ALA A 1 81 ? -12.527 -10.772 -0.951 1.00 90.94 81 ALA A C 1
ATOM 657 O O . ALA A 1 81 ? -13.545 -10.949 -1.616 1.00 90.94 81 ALA A O 1
ATOM 658 N N . VAL A 1 82 ? -12.341 -9.657 -0.238 1.00 94.50 82 VAL A N 1
ATOM 659 C CA . VAL A 1 82 ? -13.338 -8.577 -0.124 1.00 94.50 82 VAL A CA 1
ATOM 660 C C . VAL A 1 82 ? -12.758 -7.282 -0.673 1.00 94.50 82 VAL A C 1
ATOM 662 O O . VAL A 1 82 ? -11.690 -6.850 -0.244 1.00 94.50 82 VAL A O 1
ATOM 665 N N . ARG A 1 83 ? -13.461 -6.657 -1.621 1.00 94.56 83 ARG A N 1
ATOM 666 C CA . ARG A 1 83 ? -13.137 -5.321 -2.136 1.00 94.56 83 ARG A CA 1
ATOM 667 C C . ARG A 1 83 ? -13.695 -4.258 -1.193 1.00 94.56 83 ARG A C 1
ATOM 669 O O . ARG A 1 83 ? -14.827 -4.397 -0.753 1.00 94.56 83 ARG A O 1
ATOM 676 N N . ASN A 1 84 ? -12.919 -3.201 -0.943 1.00 92.69 84 ASN A N 1
ATOM 677 C CA . ASN A 1 84 ? -13.268 -2.093 -0.049 1.00 92.69 84 ASN A CA 1
ATOM 678 C C . ASN A 1 84 ? -13.834 -2.587 1.300 1.00 92.69 84 ASN A C 1
ATOM 680 O O . ASN A 1 84 ? -15.004 -2.335 1.584 1.00 92.69 84 ASN A O 1
ATOM 684 N N . PRO A 1 85 ? -13.051 -3.332 2.108 1.00 92.62 85 PRO A N 1
ATOM 685 C CA . PRO A 1 85 ? -13.534 -3.813 3.397 1.00 92.62 85 PRO A CA 1
ATOM 686 C C . PRO A 1 85 ? -13.957 -2.635 4.281 1.00 92.62 85 PRO A C 1
ATOM 688 O O . PRO A 1 85 ? -13.220 -1.652 4.409 1.00 92.62 85 PRO A O 1
ATOM 691 N N . GLU A 1 86 ? -15.141 -2.740 4.881 1.00 90.06 86 GLU A N 1
ATOM 692 C CA . GLU A 1 86 ? -15.614 -1.751 5.843 1.00 90.06 86 GLU A CA 1
ATOM 693 C C . GLU A 1 86 ? -14.797 -1.858 7.132 1.00 90.06 86 GLU A C 1
ATOM 695 O O . GLU A 1 86 ? -14.574 -2.949 7.660 1.00 90.06 86 GLU A O 1
ATOM 700 N N . TYR A 1 87 ? -14.341 -0.713 7.635 1.00 89.44 87 TYR A N 1
ATOM 701 C CA . TYR A 1 87 ? -13.670 -0.639 8.921 1.00 89.44 87 TYR A CA 1
ATOM 702 C C . TYR A 1 87 ? -14.632 -0.110 9.979 1.00 89.44 87 TYR A C 1
ATOM 704 O O . TYR A 1 87 ? -15.066 1.041 9.924 1.00 89.44 87 TYR A O 1
ATOM 712 N N . GLN A 1 88 ? -14.897 -0.940 10.983 1.00 87.81 88 GLN A N 1
ATOM 713 C CA . GLN A 1 88 ? -15.604 -0.556 12.196 1.00 87.81 88 GLN A CA 1
ATOM 714 C C . GLN A 1 88 ? -14.690 -0.814 13.392 1.00 87.81 88 GLN A C 1
ATOM 716 O O . GLN A 1 88 ? -14.168 -1.920 13.562 1.00 87.81 88 GLN A O 1
ATOM 721 N N . ARG A 1 89 ? -14.471 0.221 14.218 1.00 84.69 89 ARG A N 1
ATOM 722 C CA . ARG A 1 89 ? -13.596 0.108 15.394 1.00 84.69 89 ARG A CA 1
ATOM 723 C C . ARG A 1 89 ? -14.118 -0.992 16.317 1.00 84.69 89 ARG A C 1
ATOM 725 O O . ARG A 1 89 ? -15.262 -0.930 16.750 1.00 84.69 89 ARG A O 1
ATOM 732 N N . GLY A 1 90 ? -13.258 -1.952 16.645 1.00 81.75 90 GLY A N 1
ATOM 733 C CA . GLY A 1 90 ? -13.584 -3.050 17.559 1.00 81.75 90 GLY A CA 1
ATOM 734 C C . GLY A 1 90 ? -14.301 -4.243 16.919 1.00 81.75 90 GLY A C 1
ATOM 735 O O . GLY A 1 90 ? -14.439 -5.256 17.593 1.00 81.75 90 GLY A O 1
ATOM 736 N N . SER A 1 91 ? -14.710 -4.163 15.647 1.00 85.00 91 SER A N 1
ATOM 737 C CA . SER A 1 91 ? -15.314 -5.299 14.935 1.00 85.00 91 SER A CA 1
ATOM 738 C C . SER A 1 91 ? -14.246 -6.167 14.272 1.00 85.00 91 SER A C 1
ATOM 740 O O . SER A 1 91 ? -14.094 -7.331 14.623 1.00 85.00 91 SER A O 1
ATOM 742 N N . ASN A 1 92 ? -13.467 -5.580 13.357 1.00 84.62 92 ASN A N 1
ATOM 743 C CA . ASN A 1 92 ? -12.403 -6.248 12.606 1.00 84.62 92 ASN A CA 1
ATOM 744 C C . ASN A 1 92 ? -11.133 -5.385 12.612 1.00 84.62 92 ASN A C 1
ATOM 746 O O . ASN A 1 92 ? -11.211 -4.161 12.741 1.00 84.62 92 ASN A O 1
ATOM 750 N N . GLY A 1 93 ? -9.972 -6.013 12.405 1.00 90.56 93 GLY A N 1
ATOM 751 C CA . GLY A 1 93 ? -8.720 -5.281 12.207 1.00 90.56 93 GLY A CA 1
ATOM 752 C C . GLY A 1 93 ? -8.764 -4.421 10.939 1.00 90.56 93 GLY A C 1
ATOM 753 O O . GLY A 1 93 ? -9.382 -4.802 9.936 1.00 90.56 93 GLY A O 1
ATOM 754 N N . ALA A 1 94 ? -8.100 -3.269 10.960 1.00 93.50 94 ALA A N 1
ATOM 755 C CA . ALA A 1 94 ? -8.018 -2.361 9.822 1.00 93.50 94 ALA A CA 1
ATOM 756 C C . ALA A 1 94 ? -7.543 -3.084 8.549 1.00 93.50 94 ALA A C 1
ATOM 758 O O . ALA A 1 94 ? -6.596 -3.870 8.570 1.00 93.50 94 ALA A O 1
ATOM 759 N N . HIS A 1 95 ? -8.213 -2.812 7.424 1.00 94.44 95 HIS A N 1
ATOM 760 C CA . HIS A 1 95 ? -7.930 -3.420 6.114 1.00 94.44 95 HIS A CA 1
ATOM 761 C C . HIS A 1 95 ? -8.106 -4.954 6.046 1.00 94.44 95 HIS A C 1
ATOM 763 O O . HIS A 1 95 ? -7.657 -5.602 5.094 1.00 94.44 95 HIS A O 1
ATOM 769 N N . THR A 1 96 ? -8.792 -5.556 7.020 1.00 92.38 96 THR A N 1
ATOM 770 C CA . THR A 1 96 ? -9.149 -6.984 7.027 1.00 92.38 96 THR A CA 1
ATOM 771 C C . THR A 1 96 ? -10.656 -7.177 6.835 1.00 92.38 96 THR A C 1
ATOM 773 O O . THR A 1 96 ? -11.417 -6.216 6.872 1.00 92.38 96 THR A O 1
ATOM 776 N N . CYS A 1 97 ? -11.103 -8.414 6.590 1.00 90.38 97 CYS A N 1
ATOM 777 C CA . CYS A 1 97 ? -12.536 -8.725 6.462 1.00 90.38 97 CYS A CA 1
ATOM 778 C C . CYS A 1 97 ? -13.053 -9.769 7.468 1.00 90.38 97 CYS A C 1
ATOM 780 O O . CYS A 1 97 ? -14.181 -10.228 7.321 1.00 90.38 97 CYS A O 1
ATOM 782 N N . GLY A 1 98 ? -12.248 -10.147 8.469 1.00 81.94 98 GLY A N 1
ATOM 783 C CA . GLY A 1 98 ? -12.657 -11.096 9.515 1.00 81.94 98 GLY A CA 1
ATOM 784 C C . GLY A 1 98 ? -12.841 -12.552 9.060 1.00 81.94 98 GLY A C 1
ATOM 785 O O . GLY A 1 98 ? -13.460 -13.327 9.782 1.00 81.94 98 GLY A O 1
ATOM 786 N N . ARG A 1 99 ? -12.334 -12.917 7.876 1.00 73.12 99 ARG A N 1
ATOM 787 C CA . ARG A 1 99 ? -12.226 -14.308 7.409 1.00 73.12 99 ARG A CA 1
ATOM 788 C C . ARG A 1 99 ? -10.87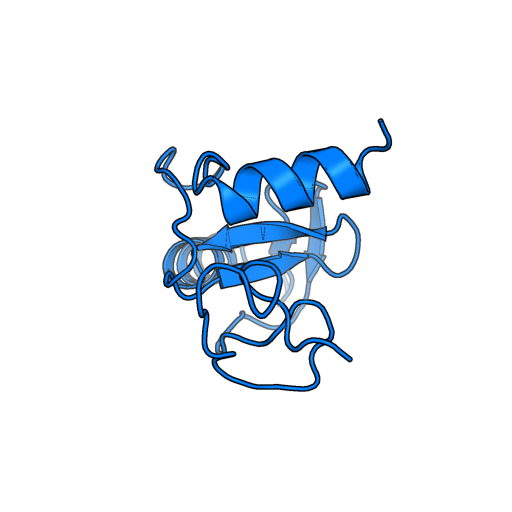3 -14.911 7.750 1.00 73.12 99 ARG A C 1
ATOM 790 O O . ARG A 1 99 ? -9.890 -14.133 7.765 1.00 73.12 99 ARG A O 1
#

Radius of gyration: 13.17 Å; chains: 1; bounding box: 28×24×39 Å

pLDDT: mean 93.46, std 5.93, range [60.47, 98.56]

Secondary structure (DSSP, 8-state):
--HHHHHHHHHHHT-PBPTTT--B--TTS-EEE-TTT--EEEHHHHHHHHHHH-BTTBEE-TTT--EE-SPP---B-TTSSSBSPPP-TTTS-TT----

InterPro domains:
  IPR001841 Zinc finger, RING-type [PS50089] (18-65)
  IPR013083 Zinc finger, RING/FYVE/PHD-type [G3DSA:3.30.40.10] (1-73)
  IPR019786 Zinc finger, PHD-type, conserved site [PS01359] (18-64)
  IPR019787 Zinc finger, PHD-finger [PS50016] (15-67)
  IPR034078 Transcription factor NFX1 family [PTHR12360] (3-98)